Protein AF-A0A345BJR8-F1 (afdb_monomer_lite)

Radius of gyration: 16.65 Å; chains: 1; bounding box: 40×35×43 Å

Organism: Enterococcus faecalis (NCBI:txid1351)

InterPro domains:
  IPR022742 Alpha/beta hydrolase domain-containing protein 17C-like [PF12146] (5-138)
  IPR029058 Alpha/Beta hydrolase fold [G3DSA:3.40.50.1820] (1-150)
  IPR029058 Alpha/Beta hydrolase fold [SSF53474] (5-150)

pLDDT: mean 92.59, std 6.8, range [58.28, 98.31]

Structure (mmCIF, N/CA/C/O backbone):
data_AF-A0A345BJR8-F1
#
_entry.id   AF-A0A345BJR8-F1
#
loop_
_atom_site.group_PDB
_atom_site.id
_atom_site.type_symbol
_atom_site.label_atom_id
_atom_site.label_alt_id
_atom_site.label_comp_id
_atom_site.label_asym_id
_atom_site.label_entity_id
_atom_site.label_seq_id
_atom_site.pdbx_PDB_ins_code
_atom_site.Cartn_x
_atom_site.Cartn_y
_atom_site.Cartn_z
_atom_site.occupancy
_atom_site.B_iso_or_equiv
_atom_site.auth_seq_id
_atom_site.auth_comp_id
_atom_site.auth_asym_id
_atom_site.auth_atom_id
_atom_site.pdbx_PDB_model_num
ATOM 1 N N . PHE A 1 1 ? -4.079 3.798 2.385 1.00 89.19 1 PHE A N 1
ATOM 2 C CA . PHE A 1 1 ? -3.353 4.699 3.315 1.00 89.19 1 PHE A CA 1
ATOM 3 C C . PHE A 1 1 ? -3.905 6.125 3.286 1.00 89.19 1 PHE A C 1
ATOM 5 O O . PHE A 1 1 ? -3.999 6.714 4.350 1.00 89.19 1 PHE A O 1
ATOM 12 N N . ALA A 1 2 ? -4.268 6.692 2.125 1.00 94.50 2 ALA A N 1
ATOM 13 C CA . ALA A 1 2 ? -4.707 8.089 2.013 1.00 94.50 2 ALA A CA 1
ATOM 14 C C . ALA A 1 2 ? -5.915 8.403 2.910 1.00 94.50 2 ALA A C 1
ATOM 16 O O . ALA A 1 2 ? -5.796 9.240 3.795 1.00 94.50 2 ALA A O 1
ATOM 17 N N . LEU A 1 3 ? -7.005 7.637 2.785 1.00 95.00 3 LEU A N 1
ATOM 18 C CA . LEU A 1 3 ? -8.195 7.801 3.628 1.00 95.00 3 LEU A CA 1
ATOM 19 C C . LEU A 1 3 ? -7.890 7.666 5.130 1.00 95.00 3 LEU A C 1
ATOM 21 O O . LEU A 1 3 ? -8.363 8.456 5.932 1.00 95.00 3 LEU A O 1
ATOM 25 N N . ARG A 1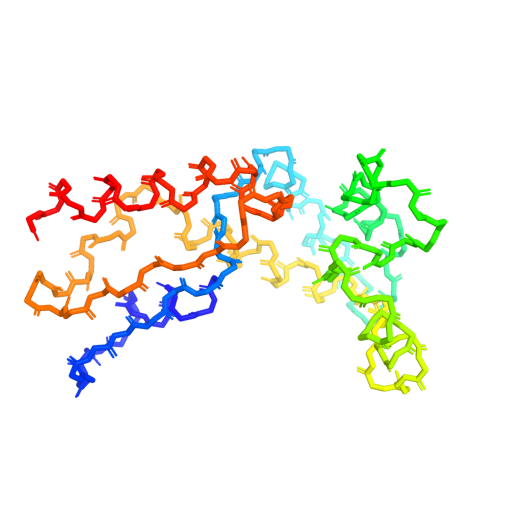 4 ? -7.028 6.719 5.520 1.00 93.69 4 ARG A N 1
ATOM 26 C CA . ARG A 1 4 ? -6.593 6.573 6.922 1.00 93.69 4 ARG A CA 1
ATOM 27 C C . ARG A 1 4 ? -5.806 7.783 7.433 1.00 93.69 4 ARG A C 1
ATOM 29 O O . ARG A 1 4 ? -5.874 8.060 8.620 1.00 93.69 4 ARG A O 1
ATOM 36 N N . ASN A 1 5 ? -5.043 8.474 6.583 1.00 95.19 5 ASN A N 1
ATOM 37 C CA . ASN A 1 5 ? -4.410 9.743 6.962 1.00 95.19 5 ASN A CA 1
ATOM 38 C C . ASN A 1 5 ? -5.446 10.868 7.029 1.00 95.19 5 ASN A C 1
ATOM 40 O O . ASN A 1 5 ? -5.468 11.596 8.007 1.00 95.19 5 ASN A O 1
ATOM 44 N N . TYR A 1 6 ? -6.352 10.949 6.052 1.00 95.31 6 TYR A N 1
ATOM 45 C CA . TYR A 1 6 ? -7.425 11.943 6.037 1.00 95.31 6 TYR A CA 1
ATOM 46 C C . TYR A 1 6 ? -8.265 11.912 7.323 1.00 95.31 6 TYR A C 1
ATOM 48 O O . TYR A 1 6 ? -8.455 12.942 7.956 1.00 95.31 6 TYR A O 1
ATOM 56 N N . LEU A 1 7 ? -8.683 10.724 7.766 1.00 93.88 7 LEU A N 1
ATOM 57 C CA . LEU A 1 7 ? -9.460 10.557 9.001 1.00 93.88 7 LEU A CA 1
ATOM 58 C C . LEU A 1 7 ? -8.696 10.949 10.277 1.00 93.88 7 LEU A C 1
ATOM 60 O O . LEU A 1 7 ? -9.318 11.101 11.319 1.00 93.88 7 LEU A O 1
ATOM 64 N N . GLN A 1 8 ? -7.366 11.076 10.219 1.00 92.81 8 GLN A N 1
ATOM 65 C CA . GLN A 1 8 ? -6.562 11.587 11.334 1.00 92.81 8 GLN A CA 1
ATOM 66 C C . GLN A 1 8 ? -6.437 13.116 11.321 1.00 92.81 8 GLN A C 1
ATOM 68 O O . GLN A 1 8 ? -6.154 13.703 12.361 1.00 92.81 8 GLN A O 1
ATOM 73 N N . ASP A 1 9 ? -6.612 13.744 10.158 1.00 92.56 9 ASP A N 1
ATOM 74 C CA . ASP A 1 9 ? -6.292 15.158 9.936 1.00 92.56 9 ASP A CA 1
ATOM 75 C C . ASP A 1 9 ? -7.538 16.049 9.890 1.00 92.56 9 ASP A C 1
ATOM 77 O O . ASP A 1 9 ? -7.445 17.250 10.145 1.00 92.56 9 ASP A O 1
ATOM 81 N N . TYR A 1 10 ? -8.701 15.476 9.571 1.00 93.50 10 TYR A N 1
ATOM 82 C CA . TYR A 1 10 ? -9.923 16.229 9.306 1.00 93.50 10 TYR A CA 1
ATOM 83 C C . TYR A 1 10 ? -11.112 15.722 10.129 1.00 93.50 10 TYR A C 1
ATOM 85 O O . TYR A 1 10 ? -11.227 14.516 10.364 1.00 93.50 10 TYR A O 1
ATOM 93 N N . PRO A 1 11 ? -12.040 16.620 10.518 1.00 90.50 11 PRO A N 1
ATOM 94 C CA . PRO A 1 11 ? -13.306 16.222 11.114 1.00 90.50 11 PRO A CA 1
ATOM 95 C C . PRO A 1 11 ? -14.065 15.254 10.207 1.00 90.50 11 PRO A C 1
ATOM 97 O O . PRO A 1 11 ? -14.233 15.491 9.009 1.00 90.50 11 PRO A O 1
ATOM 100 N N . VAL A 1 12 ? -14.553 14.168 10.794 1.00 90.69 12 VAL A N 1
ATOM 101 C CA . VAL A 1 12 ? -15.315 13.160 10.062 1.00 90.69 12 VAL A CA 1
ATOM 102 C C . VAL A 1 12 ? -16.773 13.598 9.980 1.00 90.69 12 VAL A C 1
ATOM 104 O O . VAL A 1 12 ? -17.487 13.603 10.978 1.00 90.69 12 VAL A O 1
ATOM 107 N N . THR A 1 13 ? -17.215 13.948 8.776 1.00 90.88 13 THR A N 1
ATOM 108 C CA . THR A 1 13 ? -18.619 14.275 8.463 1.00 90.88 13 THR A CA 1
ATOM 109 C C . THR A 1 13 ? -19.314 13.188 7.637 1.00 90.88 13 THR A C 1
ATOM 111 O O . THR A 1 13 ? -20.483 13.328 7.282 1.00 90.88 13 THR A O 1
ATOM 114 N N . MET A 1 14 ? -18.605 12.099 7.320 1.00 92.50 14 MET A N 1
ATOM 115 C CA . MET A 1 14 ? -19.125 10.979 6.535 1.00 92.50 14 MET A CA 1
ATOM 116 C C . MET A 1 14 ? -19.925 10.007 7.408 1.00 92.50 14 MET A C 1
ATOM 118 O O . MET A 1 14 ? -19.586 9.779 8.565 1.00 92.50 14 MET A O 1
ATOM 122 N N . GLN A 1 15 ? -20.935 9.361 6.823 1.00 96.31 15 GLN A N 1
ATOM 123 C CA . GLN A 1 15 ? -21.769 8.354 7.499 1.00 96.31 15 GLN A CA 1
ATOM 124 C C . GLN A 1 15 ? -21.100 6.974 7.597 1.00 96.31 15 GLN A C 1
ATOM 126 O O . GLN A 1 15 ? -21.637 6.077 8.238 1.00 96.31 15 GLN A O 1
ATOM 131 N N . GLY A 1 16 ? -19.955 6.780 6.944 1.00 96.25 16 GLY A N 1
ATOM 132 C CA . GLY A 1 16 ? -19.201 5.534 6.967 1.00 96.25 16 GLY A CA 1
ATOM 133 C C . GLY A 1 16 ? -18.040 5.557 5.982 1.00 96.25 16 GLY A C 1
ATOM 134 O O . GLY A 1 16 ? -17.969 6.417 5.102 1.00 96.25 16 GLY A O 1
ATOM 135 N N . VAL A 1 17 ? -17.112 4.613 6.135 1.00 96.62 17 VAL A N 1
ATOM 136 C CA . VAL A 1 17 ? -15.926 4.493 5.277 1.00 96.62 17 VAL A CA 1
ATOM 137 C C . VAL A 1 17 ? -15.616 3.043 4.921 1.00 96.62 17 VAL A C 1
ATOM 139 O O . VAL A 1 17 ? -15.885 2.118 5.688 1.00 96.62 17 VAL A O 1
ATOM 142 N N . ILE A 1 18 ? -14.995 2.850 3.756 1.00 97.19 18 ILE A N 1
ATOM 143 C CA . ILE A 1 18 ? -14.533 1.545 3.281 1.00 97.19 18 ILE A CA 1
ATOM 144 C C . ILE A 1 18 ? -13.011 1.581 3.128 1.00 97.19 18 ILE A C 1
ATOM 146 O O . ILE A 1 18 ? -12.465 2.373 2.360 1.00 97.19 18 ILE A O 1
ATOM 150 N N . PHE A 1 19 ? -12.309 0.701 3.839 1.00 95.69 19 PHE A N 1
ATOM 151 C CA . PHE A 1 19 ? -10.894 0.423 3.610 1.00 95.69 19 PHE A CA 1
ATOM 152 C C . PHE A 1 19 ? -10.762 -0.809 2.718 1.00 95.69 19 PHE A C 1
ATOM 154 O O . PHE A 1 19 ? -10.901 -1.938 3.185 1.00 95.69 19 PHE A O 1
ATOM 161 N N . MET A 1 20 ? -10.468 -0.579 1.438 1.00 95.38 20 MET A N 1
ATOM 162 C CA . MET A 1 20 ? -10.222 -1.629 0.449 1.00 95.38 20 MET A CA 1
ATOM 163 C C . MET A 1 20 ? -8.722 -1.775 0.165 1.00 95.38 20 MET A C 1
ATOM 165 O O . MET A 1 20 ? -8.029 -0.763 0.043 1.00 95.38 20 MET A O 1
ATOM 169 N N . GLY A 1 21 ? -8.217 -3.012 0.083 1.00 90.19 21 GLY A N 1
ATOM 170 C CA . GLY A 1 21 ? -6.818 -3.288 -0.295 1.00 90.19 21 GLY A CA 1
ATOM 171 C C . GLY A 1 21 ? -5.808 -2.615 0.640 1.00 90.19 21 GLY A C 1
ATOM 172 O O . GLY A 1 21 ? -4.786 -2.071 0.217 1.00 90.19 21 GLY A O 1
ATOM 173 N N . THR A 1 22 ? -6.144 -2.521 1.932 1.00 89.50 22 THR A N 1
ATOM 174 C CA . THR A 1 22 ? -5.313 -1.816 2.910 1.00 89.50 22 THR A CA 1
ATOM 175 C C . THR A 1 22 ? -4.333 -2.769 3.584 1.00 89.50 22 THR A C 1
ATOM 177 O O . THR A 1 22 ? -4.678 -3.880 3.965 1.00 89.50 22 THR A O 1
ATOM 180 N N . GLY A 1 23 ? -3.105 -2.308 3.796 1.00 86.25 23 GLY A N 1
ATOM 181 C CA . GLY A 1 23 ? -2.083 -3.059 4.510 1.00 86.25 23 GLY A CA 1
ATOM 182 C C . GLY A 1 23 ? -1.517 -2.302 5.700 1.00 86.25 23 GLY A C 1
ATOM 183 O O . GLY A 1 23 ? -1.723 -1.092 5.885 1.00 86.25 23 GLY A O 1
ATOM 184 N N . THR A 1 24 ? -0.749 -3.034 6.498 1.00 83.19 24 THR A N 1
ATOM 185 C CA . THR A 1 24 ? 0.191 -2.427 7.436 1.00 83.19 24 THR A CA 1
ATOM 186 C C . THR A 1 24 ? 1.525 -2.182 6.757 1.00 83.19 24 THR A C 1
ATOM 188 O O . THR A 1 24 ? 1.864 -2.846 5.785 1.00 83.19 24 THR A O 1
ATOM 191 N N . SER A 1 25 ? 2.299 -1.232 7.269 1.00 69.62 25 SER A N 1
ATOM 192 C CA . SER A 1 25 ? 3.601 -0.929 6.688 1.00 69.62 25 SER A CA 1
ATOM 193 C C . SER A 1 25 ? 4.558 -2.122 6.819 1.00 69.62 25 SER A C 1
ATOM 195 O O . SER A 1 25 ? 4.807 -2.547 7.953 1.00 69.62 25 SER A O 1
ATOM 197 N N . PRO A 1 26 ? 5.159 -2.631 5.728 1.00 66.06 26 PRO A N 1
ATOM 198 C CA . PRO A 1 26 ? 6.295 -3.532 5.848 1.00 66.06 26 PRO A CA 1
ATOM 199 C C . PRO A 1 26 ? 7.459 -2.749 6.475 1.00 66.06 26 PRO A C 1
ATOM 201 O O . PRO A 1 26 ? 7.918 -1.747 5.921 1.00 66.06 26 PRO A O 1
ATOM 204 N N . LEU A 1 27 ? 7.917 -3.184 7.657 1.00 58.28 27 LEU A N 1
ATOM 205 C CA . LEU A 1 27 ? 9.003 -2.535 8.411 1.00 58.28 27 LEU A CA 1
ATOM 206 C C . LEU A 1 27 ? 10.244 -2.177 7.556 1.00 58.28 27 LEU A C 1
ATOM 208 O O . LEU A 1 27 ? 10.752 -1.063 7.731 1.00 58.28 27 LEU A O 1
ATOM 212 N N . PRO A 1 28 ? 10.717 -3.035 6.620 1.00 66.38 28 PRO A N 1
ATOM 213 C CA . PRO A 1 28 ? 11.936 -2.768 5.853 1.00 66.38 28 PRO A CA 1
ATOM 214 C C . PRO A 1 28 ? 11.875 -1.496 4.995 1.00 66.38 28 PRO A C 1
ATOM 216 O O . PRO A 1 28 ? 12.834 -0.728 4.959 1.00 66.38 28 PRO A O 1
ATOM 219 N N . LEU A 1 29 ? 10.736 -1.214 4.354 1.00 68.62 29 LEU A N 1
ATOM 220 C CA . LEU A 1 29 ? 10.596 -0.059 3.454 1.00 68.62 29 LEU A CA 1
ATOM 221 C C . LEU A 1 29 ? 10.540 1.269 4.217 1.00 68.62 29 LEU A C 1
ATOM 223 O O . LEU A 1 29 ? 11.084 2.276 3.766 1.00 68.62 29 LEU A O 1
ATOM 227 N N . THR A 1 30 ? 9.971 1.279 5.425 1.00 72.75 30 THR A N 1
ATOM 228 C CA . THR A 1 30 ? 9.974 2.485 6.268 1.00 72.75 30 THR A CA 1
ATOM 229 C C . THR A 1 30 ? 11.323 2.809 6.893 1.00 72.75 30 THR A C 1
ATOM 231 O O . THR A 1 30 ? 11.559 3.974 7.222 1.00 72.75 30 THR A O 1
ATOM 234 N N . ALA A 1 31 ? 12.208 1.820 7.040 1.00 82.38 31 ALA A N 1
ATOM 235 C CA . ALA A 1 31 ? 13.571 2.042 7.514 1.00 82.38 31 ALA A CA 1
ATOM 236 C C . ALA A 1 31 ? 14.425 2.777 6.465 1.00 82.38 31 ALA A C 1
ATOM 238 O O . ALA A 1 31 ? 15.237 3.626 6.821 1.00 82.38 31 ALA A O 1
ATOM 239 N N . ALA A 1 32 ? 14.178 2.533 5.172 1.00 88.88 32 ALA A N 1
ATOM 240 C CA . ALA A 1 32 ? 14.861 3.212 4.068 1.00 88.88 32 ALA A CA 1
ATOM 241 C C . ALA A 1 32 ? 14.360 4.650 3.808 1.00 88.88 32 ALA A C 1
ATOM 243 O O . ALA A 1 32 ? 14.969 5.389 3.032 1.00 88.88 32 ALA A O 1
ATOM 244 N N . LEU A 1 33 ? 13.272 5.084 4.458 1.00 92.81 33 LEU A N 1
ATOM 245 C CA . LEU A 1 33 ? 12.623 6.370 4.183 1.00 92.81 33 LEU A CA 1
ATOM 246 C C . LEU A 1 33 ? 13.554 7.601 4.278 1.00 92.81 33 LEU A C 1
ATOM 248 O O . LEU A 1 33 ? 13.458 8.449 3.392 1.00 92.81 33 LEU A O 1
ATOM 252 N N . PRO A 1 34 ? 14.458 7.747 5.272 1.00 95.06 34 PRO A N 1
ATOM 253 C CA . PRO A 1 34 ? 15.367 8.898 5.327 1.00 95.06 34 PRO A CA 1
ATOM 254 C C . PRO A 1 34 ? 16.277 8.998 4.096 1.00 95.06 34 PRO A C 1
ATOM 256 O O . PRO A 1 34 ? 16.504 10.086 3.569 1.00 95.06 34 PRO A O 1
ATOM 259 N N . PHE A 1 35 ? 16.751 7.857 3.593 1.00 94.38 35 PHE A N 1
ATOM 260 C CA . PHE A 1 35 ? 17.569 7.801 2.385 1.00 94.38 35 PHE A CA 1
ATOM 261 C C . PHE A 1 35 ? 16.756 8.163 1.137 1.00 94.38 35 PHE A C 1
ATOM 263 O O . PHE A 1 35 ? 17.194 8.986 0.332 1.00 94.38 35 PHE A O 1
ATOM 270 N N . ILE A 1 36 ? 15.541 7.622 1.016 1.00 94.56 36 ILE A N 1
ATOM 271 C CA . ILE A 1 36 ? 14.627 7.930 -0.094 1.00 94.56 36 ILE A CA 1
ATOM 272 C C . ILE A 1 36 ? 14.281 9.429 -0.116 1.00 94.56 36 ILE A C 1
ATOM 274 O O . ILE A 1 36 ? 14.288 10.041 -1.182 1.00 94.56 36 ILE A O 1
ATOM 278 N N . LYS A 1 37 ? 14.062 10.055 1.050 1.00 96.88 37 LYS A N 1
ATOM 279 C CA . LYS A 1 37 ? 13.848 11.509 1.160 1.00 96.88 37 LYS A CA 1
ATOM 280 C C . LYS A 1 37 ? 15.056 12.313 0.676 1.00 96.88 37 LYS A C 1
ATOM 282 O O . LYS A 1 37 ? 14.888 13.218 -0.132 1.00 96.88 37 LYS A O 1
ATOM 287 N N . LYS A 1 38 ? 16.273 11.922 1.062 1.00 96.88 38 LYS A N 1
ATOM 288 C CA . LYS A 1 38 ? 17.507 12.564 0.577 1.00 96.88 38 LYS A CA 1
ATOM 289 C C . LYS A 1 38 ? 17.677 12.439 -0.944 1.00 96.88 38 LYS A C 1
ATOM 291 O O . LYS A 1 38 ? 18.165 13.361 -1.595 1.00 96.88 38 LYS A O 1
ATOM 296 N N . MET A 1 39 ? 17.282 11.309 -1.535 1.00 95.75 39 MET A N 1
ATOM 297 C CA . MET A 1 39 ? 17.249 11.159 -2.997 1.00 95.75 39 MET A CA 1
ATOM 298 C C . MET A 1 39 ? 16.200 12.072 -3.639 1.00 95.75 39 MET A C 1
ATOM 300 O O . MET A 1 39 ? 16.477 12.680 -4.674 1.00 95.75 39 MET A O 1
ATOM 304 N N . ALA A 1 40 ? 15.021 12.190 -3.025 1.00 97.44 40 ALA A N 1
ATOM 305 C CA . ALA A 1 40 ? 13.953 13.068 -3.488 1.00 97.44 40 ALA A CA 1
ATOM 306 C C . ALA A 1 40 ? 14.340 14.553 -3.429 1.00 97.44 40 ALA A C 1
ATOM 308 O O . ALA A 1 40 ? 14.011 15.281 -4.354 1.00 97.44 40 ALA A O 1
ATOM 309 N N . GLU A 1 41 ? 15.094 14.993 -2.420 1.00 97.50 41 GLU A N 1
ATOM 310 C CA . GLU A 1 41 ? 15.618 16.367 -2.341 1.00 97.50 41 GLU A CA 1
ATOM 311 C C . GLU A 1 41 ? 16.572 16.689 -3.500 1.00 97.50 41 GLU A C 1
ATOM 313 O O . GLU A 1 41 ? 16.529 17.780 -4.063 1.00 97.50 41 GLU A O 1
ATOM 318 N N . LYS A 1 42 ? 17.420 15.729 -3.892 1.00 96.88 42 LYS A N 1
ATOM 319 C CA . LYS A 1 42 ? 18.412 15.925 -4.961 1.00 96.88 42 LYS A CA 1
ATOM 320 C C . LYS A 1 42 ? 17.837 15.773 -6.366 1.00 96.88 42 LYS A C 1
ATOM 322 O O . LYS A 1 42 ? 18.239 16.488 -7.277 1.00 96.88 42 LYS A O 1
ATOM 327 N N . GLN A 1 43 ? 16.977 14.778 -6.577 1.00 97.38 43 GLN A N 1
ATOM 328 C CA . GLN A 1 43 ? 16.462 14.398 -7.898 1.00 97.38 43 GLN A CA 1
ATOM 329 C C . GLN A 1 43 ? 14.961 14.072 -7.817 1.00 97.38 43 GLN A C 1
ATOM 331 O O . GLN A 1 43 ? 14.567 12.929 -8.073 1.00 97.38 43 GLN A O 1
ATOM 336 N N . PRO A 1 44 ? 14.099 15.049 -7.474 1.00 97.62 44 PRO A N 1
ATOM 337 C CA . PRO A 1 44 ? 12.697 14.800 -7.123 1.00 97.62 44 PRO A CA 1
ATOM 338 C C . PRO A 1 44 ? 11.886 14.176 -8.256 1.00 97.62 44 PRO A C 1
ATOM 340 O O . PRO A 1 44 ? 11.054 13.309 -8.006 1.00 97.62 44 PRO A O 1
ATOM 343 N N . LYS A 1 45 ? 12.141 14.600 -9.500 1.00 98.19 45 LYS A N 1
ATOM 344 C CA . LYS A 1 45 ? 11.385 14.194 -10.695 1.00 98.19 45 LYS A CA 1
ATOM 345 C C . LYS A 1 45 ? 11.943 12.951 -11.395 1.00 98.19 45 LYS A C 1
ATOM 347 O O . LYS A 1 45 ? 11.371 12.516 -12.386 1.00 98.19 45 LYS A O 1
ATOM 352 N N . LYS A 1 46 ? 13.052 12.377 -10.918 1.00 98.12 46 LYS A N 1
ATOM 353 C CA . LYS A 1 46 ? 13.669 11.210 -11.561 1.00 98.12 46 LYS A CA 1
ATOM 354 C C . LYS A 1 46 ? 12.894 9.931 -11.206 1.00 98.12 46 LYS A C 1
ATOM 356 O O . LYS A 1 46 ? 12.714 9.693 -10.008 1.00 98.12 46 LYS A O 1
ATOM 361 N N . PRO A 1 47 ? 12.472 9.109 -12.188 1.00 98.12 47 PRO A N 1
ATOM 362 C CA . PRO A 1 47 ? 11.912 7.777 -11.943 1.00 98.12 47 PRO A CA 1
ATOM 363 C C . PRO A 1 47 ? 12.870 6.887 -11.141 1.00 98.12 47 PRO A C 1
ATOM 365 O O . PRO A 1 47 ? 14.086 6.940 -11.345 1.00 98.12 47 PRO A O 1
ATOM 368 N N . ALA A 1 48 ? 12.335 6.068 -10.234 1.00 96.75 48 ALA A N 1
ATOM 369 C CA . ALA A 1 48 ? 13.133 5.290 -9.285 1.00 96.75 48 ALA A CA 1
ATOM 370 C C . ALA A 1 48 ? 12.903 3.765 -9.401 1.00 96.75 48 ALA A C 1
ATOM 372 O O . ALA A 1 48 ? 12.385 3.148 -8.468 1.00 96.75 48 ALA A O 1
ATOM 373 N N . PRO A 1 49 ? 13.341 3.121 -10.501 1.00 96.56 49 PRO A N 1
ATOM 374 C CA . PRO A 1 49 ? 13.092 1.694 -10.760 1.00 96.56 49 PRO A CA 1
ATOM 375 C C . PRO A 1 49 ? 13.667 0.761 -9.683 1.00 96.56 49 PRO A C 1
ATOM 377 O O . PRO A 1 49 ? 13.125 -0.306 -9.414 1.00 96.56 49 PRO A O 1
ATOM 380 N N . PHE A 1 50 ? 14.763 1.155 -9.028 1.00 94.50 50 PHE A N 1
ATOM 381 C CA . PHE A 1 50 ? 15.331 0.368 -7.932 1.00 94.50 50 PHE A CA 1
ATOM 382 C C . PHE A 1 50 ? 14.420 0.353 -6.696 1.00 94.50 50 PHE A C 1
ATOM 384 O O . PHE A 1 50 ? 14.245 -0.691 -6.072 1.00 94.50 50 PHE A O 1
ATOM 391 N N . ILE A 1 51 ? 13.823 1.501 -6.358 1.00 94.00 51 ILE A N 1
ATOM 392 C CA . ILE A 1 51 ? 12.889 1.610 -5.232 1.00 94.00 51 ILE A CA 1
ATOM 393 C C . ILE A 1 51 ? 11.605 0.845 -5.553 1.00 94.00 51 ILE A C 1
ATOM 395 O O . ILE A 1 51 ? 11.115 0.110 -4.702 1.00 94.00 51 ILE A O 1
ATOM 399 N N . ASP A 1 52 ? 11.120 0.960 -6.788 1.00 94.75 52 ASP A N 1
ATOM 400 C CA . ASP A 1 52 ? 9.967 0.214 -7.291 1.00 94.75 52 ASP A CA 1
ATOM 401 C C . ASP A 1 52 ? 10.141 -1.304 -7.130 1.00 94.75 52 ASP A C 1
ATOM 403 O O . ASP A 1 52 ? 9.346 -1.968 -6.461 1.00 94.75 52 ASP A O 1
ATOM 407 N N . LYS A 1 53 ? 11.269 -1.842 -7.609 1.00 92.44 53 LYS A N 1
ATOM 408 C CA . LYS A 1 53 ? 11.600 -3.265 -7.472 1.00 92.44 53 LYS A CA 1
ATOM 409 C C . LYS A 1 53 ? 11.679 -3.719 -6.012 1.00 92.44 53 LYS A C 1
ATOM 411 O O . LYS A 1 53 ? 11.256 -4.831 -5.702 1.00 92.44 53 LYS A O 1
ATOM 416 N N . LEU A 1 54 ? 12.216 -2.889 -5.114 1.00 90.75 54 LEU A N 1
ATOM 417 C CA . LEU A 1 54 ? 12.244 -3.187 -3.677 1.00 90.75 54 LEU A CA 1
ATOM 418 C C . LEU A 1 54 ? 10.850 -3.153 -3.040 1.00 90.75 54 LEU A C 1
ATOM 420 O O . LEU A 1 54 ? 10.595 -3.907 -2.103 1.00 90.75 54 LEU A O 1
ATOM 424 N N . ALA A 1 55 ? 9.972 -2.277 -3.523 1.00 89.94 55 ALA A N 1
ATOM 425 C CA . ALA A 1 55 ? 8.629 -2.093 -2.994 1.00 89.94 55 ALA A CA 1
ATOM 426 C C . ALA A 1 55 ? 7.668 -3.201 -3.438 1.00 89.94 55 ALA A C 1
ATOM 428 O O . ALA A 1 55 ? 6.946 -3.745 -2.605 1.00 89.94 55 ALA A O 1
ATOM 429 N N . PHE A 1 56 ? 7.678 -3.533 -4.731 1.00 91.56 56 PHE A N 1
ATOM 430 C CA . PHE A 1 56 ? 6.636 -4.340 -5.369 1.00 91.56 56 PHE A CA 1
ATOM 431 C C . PHE A 1 56 ? 7.166 -5.587 -6.081 1.00 91.56 56 PHE A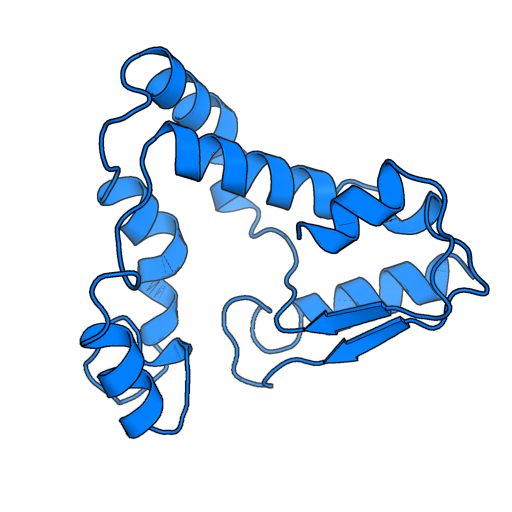 C 1
ATOM 433 O O . PHE A 1 56 ? 6.400 -6.500 -6.371 1.00 91.56 56 PHE A O 1
ATOM 440 N N . GLY A 1 57 ? 8.478 -5.698 -6.318 1.00 91.25 57 GLY A N 1
ATOM 441 C CA . GLY A 1 57 ? 9.062 -6.778 -7.127 1.00 91.25 57 GLY A CA 1
ATOM 442 C C . GLY A 1 57 ? 8.919 -8.192 -6.546 1.00 91.25 57 GLY A C 1
ATOM 443 O O . GLY A 1 57 ? 9.302 -9.169 -7.188 1.00 91.25 57 GLY A O 1
ATOM 444 N N . SER A 1 58 ? 8.403 -8.334 -5.322 1.00 91.81 58 SER A N 1
ATOM 445 C CA . SER A 1 58 ? 8.055 -9.626 -4.725 1.00 91.81 58 SER A CA 1
ATOM 446 C C . SER A 1 58 ? 6.573 -9.987 -4.835 1.00 91.81 58 SER A C 1
ATOM 448 O O . SER A 1 58 ? 6.244 -11.149 -4.604 1.00 91.81 58 SER A O 1
ATOM 450 N N . PHE A 1 59 ? 5.691 -9.044 -5.182 1.00 93.69 59 PHE A N 1
ATOM 451 C CA . PHE A 1 59 ? 4.241 -9.227 -5.091 1.00 93.69 59 PHE A CA 1
ATOM 452 C C . PHE A 1 59 ? 3.734 -10.303 -6.051 1.00 93.69 59 PHE A C 1
ATOM 454 O O . PHE A 1 59 ? 2.978 -11.171 -5.625 1.00 93.69 59 PHE A O 1
ATOM 461 N N . SER A 1 60 ? 4.239 -10.339 -7.289 1.00 94.00 60 SER A N 1
ATOM 462 C CA . SER A 1 60 ? 3.871 -11.381 -8.259 1.00 94.00 60 SER A CA 1
ATOM 463 C C . SER A 1 60 ? 4.480 -12.764 -7.987 1.00 94.00 60 SER A C 1
ATOM 465 O O . SER A 1 60 ? 4.043 -13.736 -8.583 1.00 94.00 60 SER A O 1
ATOM 467 N N . LYS A 1 61 ? 5.472 -12.912 -7.092 1.00 92.12 61 LYS A N 1
ATOM 468 C CA . LYS A 1 61 ? 6.272 -14.158 -6.989 1.00 92.12 61 LYS A CA 1
ATOM 469 C C . LYS A 1 61 ? 5.483 -15.412 -6.606 1.00 92.12 61 LYS A C 1
ATOM 471 O O . LYS A 1 61 ? 5.981 -16.512 -6.812 1.00 92.12 61 LYS A O 1
ATOM 476 N N . LYS A 1 62 ? 4.324 -15.252 -5.964 1.00 89.81 62 LYS A N 1
ATOM 477 C CA . LYS A 1 62 ? 3.472 -16.374 -5.545 1.00 89.81 62 LYS A CA 1
ATOM 478 C C . LYS A 1 62 ? 2.440 -16.776 -6.596 1.00 89.81 62 LYS A C 1
ATOM 480 O O . LYS A 1 62 ? 1.765 -17.780 -6.396 1.00 89.81 62 LYS A O 1
ATOM 485 N N . PHE A 1 63 ? 2.305 -15.997 -7.663 1.00 93.88 63 PHE A N 1
ATOM 486 C CA . PHE A 1 63 ? 1.306 -16.216 -8.694 1.00 93.88 63 PHE A CA 1
ATOM 487 C C . PHE A 1 63 ? 1.953 -16.915 -9.896 1.00 93.88 63 PHE A C 1
ATOM 489 O O . PHE A 1 63 ? 3.107 -16.619 -10.217 1.00 93.88 63 PHE A O 1
ATOM 496 N N . PRO A 1 64 ? 1.267 -17.890 -10.513 1.00 92.06 64 PRO A N 1
ATOM 497 C CA . PRO A 1 64 ? 1.823 -18.678 -11.611 1.00 92.06 64 PRO A CA 1
ATOM 498 C C . PRO A 1 64 ? 1.964 -17.886 -12.917 1.00 92.06 64 PRO A C 1
ATOM 500 O O . PRO A 1 64 ? 2.727 -18.283 -13.796 1.00 92.06 64 PRO A O 1
ATOM 503 N N . GLU A 1 65 ? 1.224 -16.792 -13.074 1.00 94.62 65 GLU A N 1
ATOM 504 C CA . GLU A 1 65 ? 1.220 -15.994 -14.289 1.00 94.62 65 GLU A CA 1
ATOM 505 C C . GLU A 1 65 ? 2.500 -15.136 -14.414 1.00 94.62 65 GLU A C 1
ATOM 507 O O . GLU A 1 65 ? 3.082 -14.685 -13.425 1.00 94.62 65 GLU A O 1
ATOM 512 N N . ALA A 1 66 ? 2.937 -14.855 -15.648 1.00 90.31 66 ALA A N 1
ATOM 513 C CA . ALA A 1 66 ? 4.270 -14.296 -15.916 1.00 90.31 66 ALA A CA 1
ATOM 514 C C . ALA A 1 66 ? 4.437 -12.779 -15.654 1.00 90.31 66 ALA A C 1
ATOM 516 O O . ALA A 1 66 ? 5.523 -12.340 -15.276 1.00 90.31 66 ALA A O 1
ATOM 517 N N . SER A 1 67 ? 3.393 -11.972 -15.867 1.00 93.75 67 SER A N 1
ATOM 518 C CA . SER A 1 67 ? 3.392 -10.520 -15.612 1.00 93.75 67 SER A CA 1
ATOM 519 C C . SER A 1 67 ? 3.795 -10.106 -14.177 1.00 93.75 67 SER A C 1
ATOM 521 O O . SER A 1 67 ? 3.398 -10.670 -13.148 1.00 93.75 67 SER A O 1
ATOM 523 N N . SER A 1 68 ? 4.544 -9.002 -14.092 1.00 92.88 68 SER A N 1
ATOM 524 C CA . SER A 1 68 ? 4.877 -8.318 -12.835 1.00 92.88 68 SER A CA 1
ATOM 525 C C . SER A 1 68 ? 3.676 -7.664 -12.138 1.00 92.88 68 SER A C 1
ATOM 527 O O . SER A 1 68 ? 3.811 -7.221 -10.997 1.00 92.88 68 SER A O 1
ATOM 529 N N . PHE A 1 69 ? 2.514 -7.617 -12.794 1.00 96.00 69 PHE A N 1
ATOM 530 C CA . PHE A 1 69 ? 1.270 -7.030 -12.293 1.00 96.00 69 PHE A CA 1
ATOM 531 C C . PHE A 1 69 ? 0.190 -8.064 -11.946 1.00 96.00 69 PHE A C 1
ATOM 533 O O . PHE A 1 69 ? -0.886 -7.687 -11.494 1.00 96.00 69 PHE A O 1
ATOM 540 N N . ASN A 1 70 ? 0.467 -9.366 -12.063 1.00 95.31 70 ASN A N 1
ATOM 541 C CA . ASN A 1 70 ? -0.524 -10.422 -11.786 1.00 95.31 70 ASN A CA 1
ATOM 542 C C . ASN A 1 70 ? -1.097 -10.431 -10.373 1.00 95.31 70 ASN A C 1
ATOM 544 O O . ASN A 1 70 ? -2.193 -10.932 -10.141 1.00 95.31 70 ASN A O 1
ATOM 548 N N . TRP A 1 71 ? -0.390 -9.830 -9.423 1.00 95.62 71 TRP A N 1
ATOM 549 C CA . TRP A 1 71 ? -0.905 -9.639 -8.076 1.00 95.62 71 TRP A CA 1
ATOM 550 C C . TRP A 1 71 ? -2.119 -8.688 -8.003 1.00 95.62 71 TRP A C 1
ATOM 552 O O . TRP A 1 71 ? -2.800 -8.676 -6.979 1.00 95.62 71 TRP A O 1
ATOM 562 N N . LEU A 1 72 ? -2.403 -7.896 -9.049 1.00 95.75 72 LEU A N 1
ATOM 563 C CA . LEU A 1 72 ? -3.540 -6.967 -9.101 1.00 95.75 72 LEU A CA 1
ATOM 564 C C . LEU A 1 72 ? -4.884 -7.684 -9.258 1.00 95.75 72 LEU A C 1
ATOM 566 O O . LEU A 1 72 ? -5.894 -7.236 -8.711 1.00 95.75 72 LEU A O 1
ATOM 570 N N . SER A 1 73 ? -4.930 -8.769 -10.036 1.00 96.12 73 SER A N 1
ATOM 571 C CA . SER A 1 73 ? -6.177 -9.476 -10.311 1.00 96.12 73 SER A CA 1
ATOM 572 C C . SER A 1 73 ? -5.953 -10.918 -10.738 1.00 96.12 73 SER A C 1
ATOM 574 O O . SER A 1 73 ? -5.098 -11.211 -11.564 1.00 96.12 73 SER A O 1
ATOM 576 N N . LYS A 1 74 ? -6.827 -11.809 -10.259 1.00 95.31 74 LYS A N 1
ATOM 577 C CA . LYS A 1 74 ? -6.941 -13.176 -10.779 1.00 95.31 74 LYS A CA 1
ATOM 578 C C . LYS A 1 74 ? -7.436 -13.200 -12.231 1.00 95.31 74 LYS A C 1
ATOM 580 O O . LYS A 1 74 ? -7.078 -14.098 -12.987 1.00 95.31 74 LYS A O 1
ATOM 585 N N . ASN A 1 75 ? -8.286 -12.244 -12.618 1.00 96.94 75 ASN A N 1
ATOM 586 C CA . ASN A 1 75 ? -8.766 -12.147 -13.991 1.00 96.94 75 ASN A CA 1
ATOM 587 C C . ASN A 1 75 ? -7.681 -11.510 -14.866 1.00 96.94 75 ASN A C 1
ATOM 589 O O . ASN A 1 75 ? -7.420 -10.314 -14.755 1.00 96.94 75 ASN A O 1
ATOM 593 N N . GLN A 1 76 ? -7.099 -12.302 -15.763 1.00 97.19 76 GLN A N 1
ATOM 594 C CA . GLN A 1 76 ? -6.011 -11.862 -16.636 1.00 97.19 76 GLN A CA 1
ATOM 595 C C . GLN A 1 76 ? -6.434 -10.793 -17.651 1.00 97.19 76 GLN A C 1
ATOM 597 O O . GLN A 1 76 ? -5.592 -10.010 -18.075 1.00 97.19 76 GLN A O 1
ATOM 602 N N . ALA A 1 77 ? -7.728 -10.684 -17.978 1.00 97.94 77 ALA A N 1
ATOM 603 C CA . ALA A 1 77 ? -8.223 -9.565 -18.779 1.00 97.94 77 ALA A CA 1
ATOM 604 C C . ALA A 1 77 ? -8.000 -8.222 -18.062 1.00 97.94 77 ALA A C 1
ATOM 606 O O . ALA A 1 77 ? -7.500 -7.286 -18.668 1.00 97.94 77 ALA A O 1
ATOM 607 N N . ASN A 1 78 ? -8.243 -8.157 -16.747 1.00 97.88 78 ASN A N 1
ATOM 608 C CA . ASN A 1 78 ? -8.013 -6.938 -15.965 1.00 97.88 78 ASN A CA 1
ATOM 609 C C . ASN A 1 78 ? -6.519 -6.578 -15.880 1.00 97.88 78 ASN A C 1
ATOM 611 O O . ASN A 1 78 ? -6.173 -5.402 -15.820 1.00 97.88 78 ASN A O 1
ATOM 615 N N . VAL A 1 79 ? -5.637 -7.586 -15.830 1.00 97.69 79 VAL A N 1
ATOM 616 C CA . VAL A 1 79 ? -4.181 -7.366 -15.845 1.00 97.69 79 VAL A CA 1
ATOM 617 C C . VAL A 1 79 ? -3.758 -6.810 -17.203 1.00 97.69 79 VAL A C 1
ATOM 619 O O . VAL A 1 79 ? -3.053 -5.808 -17.247 1.00 97.69 79 VAL A O 1
ATOM 622 N N . ALA A 1 80 ? -4.250 -7.396 -18.296 1.00 97.38 80 ALA A N 1
ATOM 623 C CA . ALA A 1 80 ? -3.985 -6.903 -19.643 1.00 97.38 80 ALA A CA 1
ATOM 624 C C . ALA A 1 80 ? -4.516 -5.474 -19.850 1.00 97.38 80 ALA A C 1
ATOM 626 O O . ALA A 1 80 ? -3.807 -4.638 -20.404 1.00 97.38 80 ALA A O 1
ATOM 627 N N . ASP A 1 81 ? -5.725 -5.163 -19.375 1.00 98.06 81 ASP A N 1
ATOM 628 C CA . ASP A 1 81 ? -6.286 -3.808 -19.434 1.00 98.06 81 ASP A CA 1
ATOM 629 C C . ASP A 1 81 ? -5.402 -2.807 -18.676 1.00 98.06 81 ASP A C 1
ATOM 631 O O . ASP A 1 81 ? -5.120 -1.723 -19.181 1.00 98.06 81 ASP A O 1
ATOM 635 N N . TYR A 1 82 ? -4.904 -3.187 -17.494 1.00 97.75 82 TYR A N 1
ATOM 636 C CA . TYR A 1 82 ? -3.983 -2.361 -16.712 1.00 97.75 82 TYR A CA 1
ATOM 637 C C . TYR A 1 82 ? -2.645 -2.128 -17.429 1.00 97.75 82 TYR A C 1
ATOM 639 O O . TYR A 1 82 ? -2.128 -1.015 -17.412 1.00 97.75 82 TYR A O 1
ATOM 647 N N . GLU A 1 83 ? -2.068 -3.162 -18.044 1.00 96.75 83 GLU A N 1
ATOM 648 C CA . GLU A 1 83 ? -0.786 -3.066 -18.756 1.00 96.75 83 GLU A CA 1
ATOM 649 C C . GLU A 1 83 ? -0.881 -2.257 -20.056 1.00 96.75 83 GLU A C 1
ATOM 651 O O . GLU A 1 83 ? 0.099 -1.630 -20.460 1.00 96.75 83 GLU A O 1
ATOM 656 N N . ASN A 1 84 ? -2.049 -2.259 -20.701 1.00 97.25 84 ASN A N 1
ATOM 657 C CA . ASN A 1 84 ? -2.288 -1.540 -21.950 1.00 97.25 84 ASN A CA 1
ATOM 658 C C . ASN A 1 84 ? -2.736 -0.081 -21.746 1.00 97.25 84 ASN A C 1
ATOM 660 O O . ASN A 1 84 ? -2.752 0.684 -22.713 1.00 97.25 84 ASN A O 1
ATOM 664 N N . ASP A 1 85 ? -3.095 0.323 -20.524 1.00 97.69 85 ASP A N 1
ATOM 665 C CA . ASP A 1 85 ? -3.491 1.699 -20.222 1.00 97.69 85 ASP A CA 1
ATOM 666 C C . ASP A 1 85 ? -2.251 2.606 -20.045 1.00 97.69 85 ASP A C 1
ATOM 668 O O . ASP A 1 85 ? -1.472 2.421 -19.104 1.00 97.69 85 ASP A O 1
ATOM 672 N N . PRO A 1 86 ? -2.063 3.641 -20.892 1.00 96.38 86 PRO A N 1
ATOM 673 C CA . PRO A 1 86 ? -0.908 4.539 -20.814 1.00 96.38 86 PRO A CA 1
ATOM 674 C C . PRO A 1 86 ? -0.850 5.389 -19.532 1.00 96.38 86 PRO A C 1
ATOM 676 O O . PRO A 1 86 ? 0.172 6.026 -19.269 1.00 96.38 86 PRO A O 1
ATOM 679 N N . LEU A 1 87 ? -1.928 5.444 -18.745 1.00 96.75 87 LEU A N 1
ATOM 680 C CA . LEU A 1 87 ? -1.986 6.155 -17.466 1.00 96.75 87 LEU A CA 1
ATOM 681 C C . LEU A 1 87 ? -1.618 5.265 -16.269 1.00 96.75 87 LEU A C 1
ATOM 683 O O . LEU A 1 87 ? -1.513 5.766 -15.145 1.00 96.75 87 LEU A O 1
ATOM 687 N N . MET A 1 88 ? -1.409 3.968 -16.493 1.00 96.50 88 MET A N 1
ATOM 688 C CA . MET A 1 88 ? -1.161 2.961 -15.462 1.00 96.50 88 MET A CA 1
ATOM 689 C C . MET A 1 88 ? 0.264 2.396 -15.557 1.00 96.50 88 MET A C 1
ATOM 691 O O . MET A 1 88 ? 1.036 2.729 -16.453 1.00 96.50 88 MET A O 1
ATOM 695 N N . GLY A 1 89 ? 0.673 1.603 -14.562 1.00 92.19 89 GLY A N 1
ATOM 696 C CA . GLY A 1 89 ? 1.951 0.875 -14.570 1.00 92.19 89 GLY A CA 1
ATOM 697 C C . GLY A 1 89 ? 3.229 1.725 -14.529 1.00 92.19 89 GLY A C 1
ATOM 698 O O . GLY A 1 89 ? 4.329 1.173 -14.541 1.00 92.19 89 GLY A O 1
ATOM 699 N N . PHE A 1 90 ? 3.127 3.056 -14.471 1.00 94.88 90 PHE A N 1
ATOM 700 C CA . PHE A 1 90 ? 4.292 3.936 -14.491 1.00 94.88 90 PHE A CA 1
ATOM 701 C C . PHE A 1 90 ? 5.099 3.869 -13.188 1.00 94.88 90 PHE A C 1
ATOM 703 O O . PHE A 1 90 ? 4.572 3.796 -12.077 1.00 94.88 90 PHE A O 1
ATOM 710 N N . ILE A 1 91 ? 6.419 3.983 -13.327 1.00 96.50 91 ILE A N 1
ATOM 711 C CA . ILE A 1 91 ? 7.342 3.992 -12.192 1.00 96.50 91 ILE A CA 1
ATOM 712 C C . ILE A 1 91 ? 7.314 5.363 -11.523 1.00 96.50 91 ILE A C 1
ATOM 714 O O . ILE A 1 91 ? 7.541 6.398 -12.158 1.00 96.50 91 ILE A O 1
ATOM 718 N N . PHE A 1 92 ? 7.108 5.374 -10.209 1.00 96.94 92 PHE A N 1
ATOM 719 C CA . PHE A 1 92 ? 7.084 6.615 -9.448 1.00 96.94 92 PHE A CA 1
ATOM 720 C C . PHE A 1 92 ? 8.462 7.287 -9.423 1.00 96.94 92 PHE A C 1
ATOM 722 O O . PHE A 1 92 ? 9.525 6.658 -9.475 1.00 96.94 92 PHE A O 1
ATOM 729 N N . THR A 1 93 ? 8.445 8.611 -9.302 1.00 98.31 93 THR A N 1
ATOM 730 C CA . THR A 1 93 ? 9.661 9.395 -9.086 1.00 98.31 93 THR A CA 1
ATOM 731 C C . THR A 1 93 ? 10.195 9.212 -7.666 1.00 98.31 93 THR A C 1
ATOM 733 O O . THR A 1 93 ? 9.479 8.743 -6.778 1.00 98.31 93 THR A O 1
ATOM 736 N N . ASN A 1 94 ? 11.436 9.637 -7.408 1.00 97.75 94 ASN A N 1
ATOM 737 C CA . ASN A 1 94 ? 11.984 9.662 -6.047 1.00 97.75 94 ASN A CA 1
ATOM 738 C C . ASN A 1 94 ? 11.050 10.398 -5.071 1.00 97.75 94 ASN A C 1
ATOM 740 O O . ASN A 1 94 ? 10.796 9.905 -3.972 1.00 97.75 94 ASN A O 1
ATOM 744 N N . ASN A 1 95 ? 10.498 11.549 -5.479 1.00 98.12 95 ASN A N 1
ATOM 745 C CA . ASN A 1 95 ? 9.537 12.287 -4.659 1.00 98.12 95 ASN A CA 1
ATOM 746 C C . ASN A 1 95 ? 8.198 11.547 -4.503 1.00 98.12 95 ASN A C 1
ATOM 748 O O . ASN A 1 95 ? 7.602 11.571 -3.425 1.00 98.12 95 ASN A O 1
ATOM 752 N N . GLY A 1 96 ? 7.750 10.846 -5.549 1.00 97.31 96 GLY A N 1
ATOM 753 C CA . GLY A 1 96 ? 6.578 9.972 -5.494 1.00 97.31 96 GLY A CA 1
ATOM 754 C C . GLY A 1 96 ? 6.7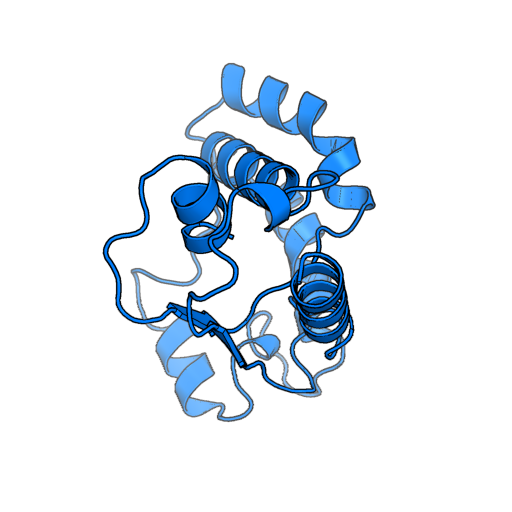26 8.883 -4.429 1.00 97.31 96 GLY A C 1
ATOM 755 O O . GLY A 1 96 ? 5.877 8.767 -3.547 1.00 97.31 96 GLY A O 1
ATOM 756 N N . PHE A 1 97 ? 7.842 8.148 -4.430 1.00 96.06 97 PHE A N 1
ATOM 757 C CA . PHE A 1 97 ? 8.116 7.127 -3.413 1.00 96.06 97 PHE A CA 1
ATOM 758 C C . PHE A 1 97 ? 8.329 7.710 -2.013 1.00 96.06 97 PHE A C 1
ATOM 760 O O . PHE A 1 97 ? 7.822 7.156 -1.036 1.00 96.06 97 PHE A O 1
ATOM 767 N N . ALA A 1 98 ? 9.031 8.843 -1.892 1.00 96.62 98 ALA A N 1
ATOM 768 C CA . ALA A 1 98 ? 9.198 9.530 -0.611 1.00 96.62 98 ALA A CA 1
ATOM 769 C C . ALA A 1 98 ? 7.840 9.906 0.003 1.00 96.62 98 ALA A C 1
ATOM 771 O O . ALA A 1 98 ? 7.619 9.695 1.201 1.00 96.62 98 ALA A O 1
ATOM 772 N N . THR A 1 99 ? 6.921 10.410 -0.821 1.00 96.50 99 THR A N 1
ATOM 773 C CA . THR A 1 99 ? 5.548 10.744 -0.427 1.00 96.50 99 THR A CA 1
ATOM 774 C C . THR A 1 99 ? 4.761 9.489 -0.057 1.00 96.50 99 THR A C 1
ATOM 776 O O . THR A 1 99 ? 4.239 9.406 1.056 1.00 96.50 99 THR A O 1
ATOM 779 N N . LEU A 1 100 ? 4.741 8.478 -0.933 1.00 94.75 100 LEU A N 1
ATOM 780 C CA . LEU A 1 100 ? 4.032 7.215 -0.720 1.00 94.75 100 LEU A CA 1
ATOM 781 C C . LEU A 1 100 ? 4.420 6.568 0.615 1.00 94.75 100 LEU A C 1
ATOM 783 O O . LEU A 1 100 ? 3.559 6.296 1.453 1.00 94.75 100 LEU A O 1
ATOM 787 N N . PHE A 1 101 ? 5.716 6.374 0.862 1.00 94.25 101 PHE A N 1
ATOM 788 C CA . PHE A 1 101 ? 6.177 5.731 2.092 1.00 94.25 101 PHE A CA 1
ATOM 789 C C . PHE A 1 101 ? 6.009 6.608 3.329 1.00 94.25 101 PHE A C 1
ATOM 791 O O . PHE A 1 101 ? 5.783 6.074 4.415 1.00 94.25 101 PHE A O 1
ATOM 798 N N . SER A 1 102 ? 6.049 7.936 3.193 1.00 94.12 102 SER A N 1
ATOM 799 C CA . SER A 1 102 ? 5.703 8.835 4.300 1.00 94.12 102 SER A CA 1
ATOM 800 C C . SER A 1 102 ? 4.236 8.668 4.710 1.00 94.12 102 SER A C 1
ATOM 802 O O . SER A 1 102 ? 3.953 8.524 5.900 1.00 94.12 102 SER A O 1
ATOM 804 N N . LEU A 1 103 ? 3.316 8.599 3.743 1.00 94.06 103 LEU A N 1
ATOM 805 C CA . LEU A 1 103 ? 1.886 8.398 3.999 1.00 94.06 103 LEU A CA 1
ATOM 806 C C . LEU A 1 103 ? 1.576 6.995 4.533 1.00 94.06 103 LEU A C 1
ATOM 808 O O . LEU A 1 103 ? 0.733 6.849 5.418 1.00 94.06 103 LEU A O 1
ATOM 812 N N . VAL A 1 104 ? 2.256 5.958 4.032 1.00 93.25 104 VAL A N 1
ATOM 813 C CA . VAL A 1 104 ? 2.132 4.586 4.552 1.00 93.25 104 VAL A CA 1
ATOM 814 C C . VAL A 1 104 ? 2.658 4.498 5.985 1.00 93.25 104 VAL A C 1
ATOM 816 O O . VAL A 1 104 ? 2.001 3.885 6.830 1.00 93.25 104 VAL A O 1
ATOM 819 N N . LYS A 1 105 ? 3.797 5.139 6.289 1.00 92.44 105 LYS A N 1
ATOM 820 C CA . LYS A 1 105 ? 4.343 5.211 7.650 1.00 92.44 105 LYS A CA 1
ATOM 821 C C . LYS A 1 105 ? 3.367 5.912 8.590 1.00 92.44 105 LYS A C 1
ATOM 823 O O . LYS A 1 105 ? 3.047 5.344 9.629 1.00 92.44 105 LYS A O 1
ATOM 828 N N . ARG A 1 106 ? 2.873 7.100 8.211 1.00 92.38 106 ARG A N 1
ATOM 829 C CA . ARG A 1 106 ? 1.916 7.901 8.997 1.00 92.38 106 ARG A CA 1
ATOM 830 C C . ARG A 1 106 ? 0.622 7.133 9.267 1.00 92.38 106 ARG A C 1
ATOM 832 O O . ARG A 1 106 ? 0.249 6.967 10.421 1.00 92.38 106 ARG A O 1
ATOM 839 N N . ALA A 1 107 ? 0.024 6.533 8.236 1.00 92.94 107 ALA A N 1
ATOM 840 C CA . ALA A 1 107 ? -1.191 5.727 8.377 1.00 92.94 107 ALA A CA 1
ATOM 841 C C . ALA A 1 107 ? -1.044 4.568 9.376 1.00 92.94 107 ALA A C 1
ATOM 843 O O . ALA A 1 107 ? -2.047 4.095 9.894 1.00 92.94 107 ALA A O 1
ATOM 844 N N . ASN A 1 108 ? 0.178 4.089 9.626 1.00 90.81 108 ASN A N 1
ATOM 845 C CA . ASN A 1 108 ? 0.470 2.959 10.506 1.00 90.81 108 ASN A CA 1
ATOM 846 C C . ASN A 1 108 ? 1.230 3.355 11.782 1.00 90.81 108 ASN A C 1
ATOM 848 O O . ASN A 1 108 ? 1.799 2.482 12.443 1.00 90.81 108 ASN A O 1
ATOM 852 N N . GLN A 1 109 ? 1.261 4.643 12.136 1.00 90.19 109 GLN A N 1
ATOM 853 C CA . GLN A 1 109 ? 1.850 5.094 13.394 1.00 90.19 109 GLN A CA 1
ATOM 854 C C . GLN A 1 109 ? 1.130 4.480 14.595 1.00 90.19 109 GLN A C 1
ATOM 856 O O . GLN A 1 109 ? -0.032 4.067 14.527 1.00 90.19 109 GLN A O 1
ATOM 861 N N . ARG A 1 110 ? 1.841 4.406 15.724 1.00 88.75 110 ARG A N 1
ATOM 862 C CA . ARG A 1 110 ? 1.235 3.982 16.984 1.00 88.75 110 ARG A CA 1
ATOM 863 C C . ARG A 1 110 ? 0.021 4.869 17.257 1.00 88.75 110 ARG A C 1
ATOM 865 O O . ARG A 1 110 ? 0.121 6.083 17.133 1.00 88.75 110 ARG A O 1
ATOM 872 N N . ASN A 1 111 ? -1.093 4.242 17.622 1.00 89.12 111 ASN A N 1
ATOM 873 C CA . ASN A 1 111 ? -2.336 4.917 17.985 1.00 89.12 111 ASN A CA 1
ATOM 874 C C . ASN A 1 111 ? -3.018 5.738 16.869 1.00 89.12 111 ASN A C 1
ATOM 876 O O . ASN A 1 111 ? -3.900 6.527 17.184 1.00 89.12 111 ASN A O 1
ATOM 880 N N . TRP A 1 112 ? -2.691 5.535 15.583 1.00 90.88 112 TRP A N 1
ATOM 881 C CA . TRP A 1 112 ? -3.335 6.247 14.456 1.00 90.88 112 TRP A CA 1
ATOM 882 C C . TRP A 1 112 ? -4.879 6.213 14.495 1.00 90.88 112 TRP A C 1
ATOM 884 O O . TRP A 1 112 ? -5.544 7.134 14.039 1.00 90.88 112 TRP A O 1
AT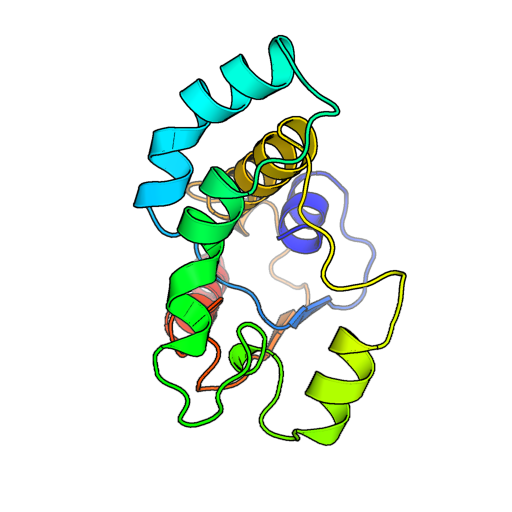OM 894 N N . TYR A 1 113 ? -5.454 5.146 15.054 1.00 90.31 113 TYR A N 1
ATOM 895 C CA . TYR A 1 113 ? -6.894 4.928 15.176 1.00 90.31 113 TYR A CA 1
ATOM 896 C C . TYR A 1 113 ? -7.566 5.773 16.271 1.00 90.31 113 TYR A C 1
ATOM 898 O O . TYR A 1 113 ? -8.785 5.859 16.282 1.00 90.31 113 TYR A O 1
ATOM 906 N N . GLN A 1 114 ? -6.813 6.391 17.190 1.00 90.25 114 GLN A N 1
ATOM 907 C CA . GLN A 1 114 ? -7.388 7.203 18.274 1.00 90.25 114 GLN A CA 1
ATOM 908 C C . GLN A 1 114 ? -8.065 8.482 17.771 1.00 90.25 114 GLN A C 1
ATOM 910 O O . GLN A 1 114 ? -8.925 9.019 18.457 1.00 90.25 114 GLN A O 1
ATOM 915 N N . ALA A 1 115 ? -7.676 8.964 16.590 1.00 87.38 115 ALA A N 1
ATOM 916 C CA . ALA A 1 115 ? -8.278 10.137 15.966 1.00 87.38 115 ALA A CA 1
ATOM 917 C C . ALA A 1 115 ? -9.606 9.826 15.249 1.00 87.38 115 ALA A C 1
ATOM 919 O O . ALA A 1 115 ? -10.270 10.740 14.774 1.00 87.38 115 ALA A O 1
ATOM 920 N N . ILE A 1 116 ? -9.988 8.549 15.145 1.00 91.31 116 ILE A N 1
ATOM 921 C CA . ILE A 1 116 ? -11.167 8.123 14.388 1.00 91.31 116 ILE A CA 1
ATOM 922 C C . ILE A 1 116 ? -12.368 8.030 15.338 1.00 91.31 116 ILE A C 1
ATOM 924 O O . ILE A 1 116 ? -12.247 7.373 16.375 1.00 91.31 116 ILE A O 1
ATOM 928 N N . PRO A 1 117 ? -13.522 8.641 15.004 1.00 90.69 117 PRO A N 1
ATOM 929 C CA . PRO A 1 117 ? -14.741 8.492 15.794 1.00 90.69 117 PRO A CA 1
ATOM 930 C C . PRO A 1 117 ? -15.158 7.027 15.898 1.00 90.69 117 PRO A C 1
ATOM 932 O O . PRO A 1 117 ? -15.150 6.301 14.904 1.00 90.69 117 PRO A O 1
ATOM 935 N N . LYS A 1 118 ? -15.543 6.607 17.100 1.00 90.44 118 LYS A N 1
ATOM 936 C CA . LYS A 1 118 ? -15.863 5.207 17.424 1.00 90.44 118 LYS A CA 1
ATOM 937 C C . LYS A 1 118 ? -17.173 4.756 16.796 1.00 90.44 118 LYS A C 1
ATOM 939 O O . LYS A 1 118 ? -17.357 3.600 16.437 1.00 90.44 118 LYS A O 1
ATOM 944 N N . GLU A 1 119 ? -18.076 5.709 16.635 1.00 91.56 119 GLU A N 1
ATOM 945 C CA . GLU A 1 119 ? -19.401 5.529 16.071 1.00 91.56 119 GLU A CA 1
ATOM 946 C C . GLU A 1 119 ? -19.368 5.480 14.540 1.00 91.56 119 GLU A C 1
ATOM 948 O O . GLU A 1 119 ? -20.375 5.127 13.932 1.00 91.56 119 GLU A O 1
ATOM 953 N N . LEU A 1 120 ? -18.236 5.825 13.904 1.00 94.62 120 LEU A N 1
ATOM 954 C CA . LEU A 1 120 ? -18.093 5.783 12.453 1.00 94.62 120 LEU A CA 1
ATOM 955 C C . LEU A 1 120 ? -18.157 4.325 11.970 1.00 94.62 120 LEU A C 1
ATOM 957 O O . LEU A 1 120 ? -17.273 3.534 12.301 1.00 94.62 120 LEU A O 1
ATOM 961 N N . PRO A 1 121 ? -19.127 3.952 11.119 1.00 95.69 121 PRO A N 1
ATOM 962 C CA . PRO A 1 121 ? -19.142 2.637 10.498 1.00 95.69 121 PRO A CA 1
ATOM 963 C C . PRO A 1 121 ? -17.936 2.457 9.567 1.00 95.69 121 PRO A C 1
ATOM 965 O O . PRO A 1 121 ? -17.736 3.227 8.624 1.00 95.69 121 PRO A O 1
ATOM 968 N N . ILE A 1 122 ? -17.136 1.415 9.811 1.00 95.81 122 ILE A N 1
ATOM 969 C CA . ILE A 1 122 ? -15.952 1.089 9.004 1.00 95.81 122 ILE A CA 1
ATOM 970 C C . ILE A 1 122 ? -16.091 -0.322 8.438 1.00 95.81 122 ILE A C 1
ATOM 972 O O . ILE A 1 122 ? -16.094 -1.306 9.179 1.00 95.81 122 ILE A O 1
ATOM 976 N N . LEU A 1 123 ? -16.117 -0.428 7.111 1.00 96.88 123 LEU A N 1
ATOM 977 C CA . LEU A 1 123 ? -15.973 -1.694 6.399 1.00 96.88 123 LEU A CA 1
ATOM 978 C C . LEU A 1 123 ? -14.512 -1.881 5.974 1.00 96.88 123 LEU A C 1
ATOM 980 O O . LEU A 1 123 ? -13.920 -0.998 5.359 1.00 96.88 123 LEU A O 1
ATOM 984 N N . ILE A 1 124 ? -13.929 -3.045 6.262 1.00 96.31 124 ILE A N 1
ATOM 985 C CA . ILE A 1 124 ? -12.590 -3.418 5.788 1.00 96.31 124 ILE A CA 1
ATOM 986 C C . ILE A 1 124 ? -12.735 -4.621 4.868 1.00 96.31 124 ILE A C 1
ATOM 988 O O . ILE A 1 124 ? -13.245 -5.656 5.292 1.00 96.31 124 ILE A O 1
ATOM 992 N N . ILE A 1 125 ? -12.269 -4.487 3.628 1.00 96.81 125 ILE A N 1
ATOM 993 C CA . ILE A 1 125 ? -12.347 -5.532 2.604 1.00 96.81 125 ILE A CA 1
ATOM 994 C C . ILE A 1 125 ? -11.021 -5.657 1.857 1.00 96.81 125 ILE A C 1
ATOM 996 O O . ILE A 1 125 ? -10.321 -4.677 1.610 1.00 96.81 125 ILE A O 1
ATOM 1000 N N . SER A 1 126 ? -10.644 -6.883 1.514 1.00 95.62 126 SER A N 1
ATOM 1001 C CA . SER A 1 126 ? -9.413 -7.176 0.779 1.00 95.62 126 SER A CA 1
ATOM 1002 C C . SER A 1 126 ? -9.516 -8.551 0.135 1.00 95.62 126 SER A C 1
ATOM 1004 O O . SER A 1 126 ? -10.211 -9.421 0.660 1.00 95.62 126 SER A O 1
ATOM 1006 N N . GLY A 1 127 ? -8.789 -8.766 -0.961 1.00 95.38 127 GLY A N 1
ATOM 1007 C CA . GLY A 1 127 ? -8.548 -10.115 -1.466 1.00 95.38 127 GLY A CA 1
ATOM 1008 C C . GLY A 1 127 ? -7.718 -10.921 -0.464 1.00 95.38 127 GLY A C 1
ATOM 1009 O O . GLY A 1 127 ? -6.774 -10.391 0.125 1.00 95.38 127 GLY A O 1
ATOM 1010 N N . ALA A 1 128 ? -8.054 -12.199 -0.270 1.00 95.19 128 ALA A N 1
ATOM 1011 C CA . ALA A 1 128 ? -7.348 -13.047 0.694 1.00 95.19 128 ALA A CA 1
ATOM 1012 C C . ALA A 1 128 ? -5.866 -13.250 0.327 1.00 95.19 128 ALA A C 1
ATOM 1014 O O . ALA A 1 128 ? -5.009 -13.352 1.208 1.00 95.19 128 ALA A O 1
ATOM 1015 N N . GLU A 1 129 ? -5.583 -13.256 -0.977 1.00 95.38 129 GLU A N 1
ATOM 1016 C CA . GLU A 1 129 ? -4.258 -13.465 -1.559 1.00 95.38 129 GLU A CA 1
ATOM 1017 C C . GLU A 1 129 ? -3.511 -12.157 -1.875 1.00 95.38 129 GLU A C 1
ATOM 1019 O O . GLU A 1 129 ? -2.428 -12.195 -2.446 1.00 95.38 129 GLU A O 1
ATOM 1024 N N . ASP A 1 130 ? -4.052 -10.997 -1.486 1.00 95.06 130 ASP A N 1
ATOM 1025 C CA . ASP A 1 130 ? -3.445 -9.693 -1.767 1.00 95.06 130 ASP A CA 1
ATOM 1026 C C . ASP A 1 130 ? -2.116 -9.503 -0.991 1.00 95.06 130 ASP A C 1
ATOM 1028 O O . ASP A 1 130 ? -2.124 -9.458 0.252 1.00 95.06 130 ASP A O 1
ATOM 1032 N N . PRO A 1 131 ? -0.965 -9.357 -1.681 1.00 93.62 131 PRO A N 1
ATOM 1033 C CA . PRO A 1 131 ? 0.328 -9.168 -1.030 1.00 93.62 131 PRO A CA 1
ATOM 1034 C C . PRO A 1 131 ? 0.473 -7.800 -0.348 1.00 93.62 131 PRO A C 1
ATOM 1036 O O . PRO A 1 131 ? 1.245 -7.694 0.608 1.00 93.62 131 PRO A O 1
ATOM 1039 N N . VAL A 1 132 ? -0.282 -6.769 -0.755 1.00 92.38 132 VAL A N 1
ATOM 1040 C CA . VAL A 1 132 ? -0.290 -5.451 -0.086 1.00 92.38 132 VAL A CA 1
ATOM 1041 C C . VAL A 1 132 ? -0.768 -5.596 1.356 1.00 92.38 132 VAL A C 1
ATOM 1043 O O . VAL A 1 132 ? -0.217 -4.992 2.282 1.00 92.38 132 VAL A O 1
ATOM 1046 N N . GLY A 1 133 ? -1.795 -6.422 1.550 1.00 92.38 133 GLY A N 1
ATOM 1047 C CA . GLY A 1 133 ? -2.370 -6.752 2.844 1.00 92.38 133 GLY A CA 1
ATOM 1048 C C . GLY A 1 133 ? -1.609 -7.828 3.621 1.00 92.38 133 GLY A C 1
ATOM 1049 O O . GLY A 1 133 ? -2.135 -8.284 4.635 1.00 92.38 133 GLY A O 1
ATOM 1050 N N . ASP A 1 134 ? -0.422 -8.259 3.176 1.00 93.06 134 ASP A N 1
ATOM 1051 C CA . ASP A 1 134 ? 0.292 -9.431 3.711 1.00 93.06 134 ASP A CA 1
ATOM 1052 C C . ASP A 1 134 ? -0.639 -10.653 3.831 1.00 93.06 134 ASP A C 1
ATOM 1054 O O . ASP A 1 134 ? -0.756 -11.272 4.891 1.00 93.06 134 ASP A O 1
ATOM 1058 N N . PHE A 1 135 ? -1.362 -10.960 2.745 1.00 94.19 135 PHE A N 1
ATOM 1059 C CA . PHE A 1 135 ? -2.260 -12.114 2.651 1.00 94.19 135 PHE A CA 1
ATOM 1060 C C . PHE A 1 135 ? -3.280 -12.133 3.805 1.00 94.19 135 PHE A C 1
ATOM 1062 O O . PHE A 1 135 ? -3.321 -13.052 4.622 1.00 94.19 135 PHE A O 1
ATOM 1069 N N . SER A 1 136 ? -4.078 -11.063 3.902 1.00 93.94 136 SER A N 1
ATOM 1070 C CA . SER A 1 136 ? -5.095 -10.796 4.944 1.00 93.94 136 SER A CA 1
ATOM 1071 C C . SER A 1 136 ? -4.590 -10.386 6.335 1.00 93.94 136 SER A C 1
ATOM 1073 O O . SER A 1 136 ? -5.373 -9.853 7.129 1.00 93.94 136 SER A O 1
ATOM 1075 N N . LYS A 1 137 ? -3.304 -10.561 6.663 1.00 94.56 137 LYS A N 1
ATOM 1076 C CA . LYS A 1 137 ? -2.779 -10.244 8.008 1.00 94.56 137 LYS A CA 1
ATOM 1077 C C . LYS A 1 137 ? -2.831 -8.750 8.328 1.00 94.56 137 LYS A C 1
ATOM 1079 O O . LYS A 1 137 ? -3.155 -8.363 9.452 1.00 94.56 137 LYS A O 1
ATOM 1084 N N . GLY A 1 138 ? -2.530 -7.906 7.345 1.00 94.19 138 GLY A N 1
ATOM 1085 C CA . GLY A 1 138 ? -2.594 -6.449 7.433 1.00 94.19 138 GLY A CA 1
ATOM 1086 C C . GLY A 1 138 ? -4.007 -5.944 7.747 1.00 94.19 138 GLY A C 1
ATOM 1087 O O . GLY A 1 138 ? -4.186 -5.319 8.798 1.00 94.19 138 GLY A O 1
ATOM 1088 N N . PRO A 1 139 ? -5.018 -6.242 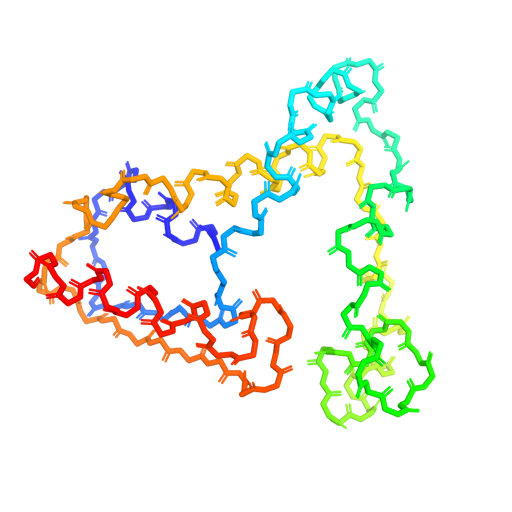6.906 1.00 94.50 139 PRO A N 1
ATOM 1089 C CA . PRO A 1 139 ? -6.421 -5.934 7.182 1.00 94.50 139 PRO A CA 1
ATOM 1090 C C . PRO A 1 139 ? -6.896 -6.424 8.557 1.00 94.50 139 PRO A C 1
ATOM 1092 O O . PRO A 1 139 ? -7.477 -5.645 9.312 1.00 94.50 139 PRO A O 1
ATOM 1095 N N . ALA A 1 140 ? -6.585 -7.670 8.934 1.00 94.50 140 ALA A N 1
ATOM 1096 C CA . ALA A 1 140 ? -6.967 -8.227 10.235 1.00 94.50 140 ALA A CA 1
ATOM 1097 C C . ALA A 1 140 ? -6.337 -7.458 11.412 1.00 94.50 140 ALA A C 1
ATOM 1099 O O . ALA A 1 140 ? -6.989 -7.183 12.423 1.00 94.50 140 ALA A O 1
ATOM 1100 N N . LYS A 1 141 ? -5.071 -7.046 11.279 1.00 94.19 141 LYS A N 1
ATOM 1101 C CA . LYS A 1 141 ? -4.392 -6.217 12.283 1.00 94.19 141 LYS A CA 1
ATOM 11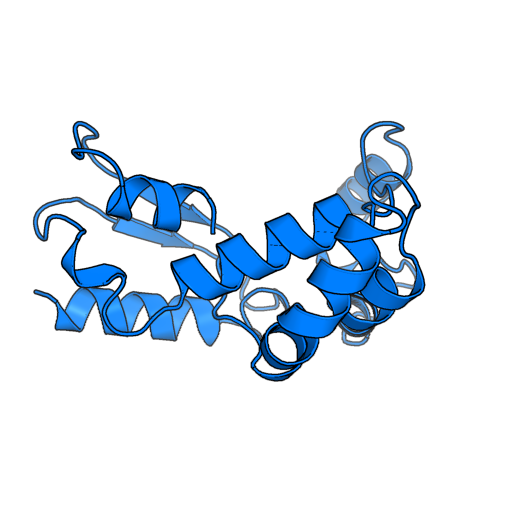02 C C . LYS A 1 141 ? -5.028 -4.832 12.407 1.00 94.19 141 LYS A C 1
ATOM 1104 O O . LYS A 1 141 ? -5.205 -4.357 13.527 1.00 94.19 141 LYS A O 1
ATOM 1109 N N . ILE A 1 142 ? -5.392 -4.205 11.289 1.00 93.81 142 ILE A N 1
ATOM 1110 C CA . ILE A 1 142 ? -6.093 -2.911 11.264 1.00 93.81 142 ILE A CA 1
ATOM 1111 C C . ILE A 1 142 ? -7.461 -3.037 11.942 1.00 93.81 142 ILE A C 1
ATOM 1113 O O . ILE A 1 142 ? -7.792 -2.221 12.798 1.00 93.81 142 ILE A O 1
ATOM 1117 N N . GLN A 1 143 ? -8.216 -4.094 11.634 1.00 94.38 143 GLN A N 1
ATOM 1118 C CA . GLN A 1 143 ? -9.495 -4.384 12.281 1.00 94.38 143 GLN A CA 1
ATOM 1119 C C . GLN A 1 143 ? -9.339 -4.514 13.803 1.00 94.38 143 GLN A C 1
ATOM 1121 O O . GLN A 1 143 ? -10.103 -3.915 14.556 1.00 94.38 143 GLN A O 1
ATOM 1126 N N . LYS A 1 144 ? -8.334 -5.267 14.272 1.00 93.50 144 LYS A N 1
ATOM 1127 C CA . LYS A 1 144 ? -8.062 -5.434 15.708 1.00 93.50 144 LYS A CA 1
ATOM 1128 C C . LYS A 1 144 ? -7.704 -4.109 16.387 1.00 93.50 144 LYS A C 1
ATOM 1130 O O . LYS A 1 144 ? -8.139 -3.870 17.507 1.00 93.50 144 LYS A O 1
ATOM 1135 N N . GLN A 1 145 ? -6.918 -3.263 15.721 1.00 92.75 145 GLN A N 1
ATOM 1136 C CA . GLN A 1 145 ? -6.552 -1.938 16.225 1.00 92.75 145 GLN A CA 1
ATOM 1137 C C . GLN A 1 145 ? -7.774 -1.031 16.398 1.00 92.75 145 GLN A C 1
ATOM 1139 O O . GLN A 1 145 ? -7.909 -0.410 17.446 1.00 92.75 145 GLN A O 1
ATOM 1144 N N . LEU A 1 146 ? -8.675 -1.010 15.412 1.00 92.31 146 LEU A N 1
ATOM 1145 C CA . LEU A 1 146 ? -9.919 -0.240 15.480 1.00 92.31 146 LEU A CA 1
ATOM 1146 C C . LEU A 1 146 ? -10.846 -0.768 16.581 1.00 92.31 146 LEU A C 1
ATOM 1148 O O . LEU A 1 146 ? -11.264 0.008 17.426 1.00 92.31 146 LEU A O 1
ATOM 1152 N N . LYS A 1 147 ? -11.060 -2.089 16.670 1.00 89.38 147 LYS A N 1
ATOM 1153 C CA . LYS A 1 147 ? -11.866 -2.694 17.750 1.00 89.38 147 LYS A CA 1
ATOM 1154 C C . LYS A 1 147 ? -11.314 -2.424 19.153 1.00 89.38 147 LYS A C 1
ATOM 1156 O O . LYS A 1 147 ? -12.069 -2.379 20.112 1.00 89.38 147 LYS A O 1
ATOM 1161 N N . HIS A 1 148 ? -9.996 -2.289 19.301 1.00 83.31 148 HIS A N 1
ATOM 1162 C CA . HIS A 1 148 ? -9.387 -1.963 20.593 1.00 83.31 148 HIS A CA 1
ATOM 1163 C C . HIS A 1 148 ? -9.606 -0.497 21.002 1.00 83.31 148 HIS A C 1
ATOM 1165 O O . HIS A 1 148 ? -9.517 -0.176 22.183 1.00 83.31 148 HIS A O 1
ATOM 1171 N N . ALA A 1 149 ? -9.885 0.392 20.047 1.00 78.38 149 ALA A N 1
ATOM 1172 C CA . ALA A 1 149 ? -10.179 1.796 20.318 1.00 78.38 149 ALA A CA 1
ATOM 1173 C C . ALA A 1 149 ? -11.563 2.004 20.967 1.00 78.38 149 ALA A C 1
ATOM 1175 O O . ALA A 1 149 ? -11.791 3.051 21.586 1.00 78.38 149 ALA A O 1
ATOM 1176 N N . GLY A 1 150 ? -12.435 0.993 20.885 1.00 60.69 150 GLY A N 1
ATOM 1177 C CA . GLY A 1 150 ? -13.866 1.072 21.172 1.00 60.69 150 GLY A CA 1
ATOM 1178 C C . GLY A 1 150 ? -14.618 1.166 19.863 1.00 60.69 150 GLY A C 1
ATOM 1179 O O . GLY A 1 150 ? -14.497 2.241 19.245 1.00 60.69 150 GLY A O 1
#

Sequence (150 aa):
FALRNYLQDYPVTMQGVIFMGTGTSPLPLTAALPFIKKMAEKQPKKPAPFIDKLAFGSFSKKFPEASSFNWLSKNQANVADYENDPLMGFIFTNNGFATLFSLVKRANQRNWYQAIPKELPILIISGAEDPVGDFSKGPAKIQKQLKHAG

Foldseek 3Di:
DVVLVVLLVDDDPDQADEAELAFADDVVLLVCLVVLVVQCVVWVQAFDVVNVCVVQVCQCVVPPDDDSCCLVDPPVVVVVVQVPDPVHPDGHGSNRSSVVSVVSCCSNDPPSLLSHDLSHHYHYDYDQSRVNHVNVVGSVVVVVSSVVSD

Secondary structure (DSSP, 8-state):
-HHHHHHHHS----S-EEEES--PPPHHHHHSHHHHHHHHHHSTTSB-HHHHHHHHTTGGGGSSSSSTTGGG-SSHHHHHHHHH-TTSSPPPBHHHHHHHHHHHHHHTSTTGGGGS-TTS-EEEE--TT-TTTTTTHHHHHHHHHHHHH-